Protein AF-A0A9D9Y1D3-F1 (afdb_monomer_lite)

Structure (mmCIF, N/CA/C/O backbone):
data_AF-A0A9D9Y1D3-F1
#
_entry.id   AF-A0A9D9Y1D3-F1
#
loop_
_atom_site.group_PDB
_atom_site.id
_atom_site.type_symbol
_atom_site.label_atom_id
_atom_site.label_alt_id
_atom_site.label_comp_id
_atom_site.label_asym_id
_atom_site.label_entity_id
_atom_site.label_seq_id
_atom_site.pdbx_PDB_ins_code
_atom_site.Cartn_x
_atom_site.Cartn_y
_atom_site.Cartn_z
_atom_site.occupancy
_atom_site.B_iso_or_equiv
_atom_site.auth_seq_id
_atom_site.auth_comp_id
_atom_site.auth_asym_id
_atom_site.auth_atom_id
_atom_site.pdbx_PDB_model_num
ATOM 1 N N . TYR A 1 1 ? -21.095 15.206 12.693 1.00 58.22 1 TYR A N 1
ATOM 2 C CA . TYR A 1 1 ? -21.160 14.173 11.638 1.00 58.22 1 TYR A CA 1
ATOM 3 C C . TYR A 1 1 ? -20.473 14.603 10.342 1.00 58.22 1 TYR A C 1
ATOM 5 O O . TYR A 1 1 ? -19.582 13.884 9.922 1.00 58.22 1 TYR A O 1
ATOM 13 N N . HIS A 1 2 ? -20.765 15.775 9.758 1.00 66.88 2 HIS A N 1
ATOM 14 C CA . HIS A 1 2 ? -20.118 16.252 8.512 1.00 66.88 2 HIS A CA 1
ATOM 15 C C . HIS A 1 2 ? -18.581 16.269 8.530 1.00 66.88 2 HIS A C 1
ATOM 17 O O . HIS A 1 2 ? -17.956 15.857 7.561 1.00 66.88 2 HIS A O 1
ATOM 23 N N . MET A 1 3 ? -17.971 16.663 9.651 1.00 76.38 3 MET A N 1
ATOM 24 C CA . MET A 1 3 ? -16.511 16.671 9.789 1.00 76.38 3 MET A CA 1
ATOM 25 C C . MET A 1 3 ? -15.890 15.271 9.673 1.00 76.38 3 MET A C 1
ATOM 27 O O . MET A 1 3 ? -14.832 15.130 9.077 1.00 76.38 3 MET A O 1
ATOM 31 N N . PHE A 1 4 ? -16.560 14.227 10.173 1.00 75.19 4 PHE A N 1
ATOM 32 C CA . PHE A 1 4 ? -16.062 12.853 10.050 1.00 75.19 4 PHE A CA 1
ATOM 33 C C . PHE A 1 4 ? -16.116 12.365 8.602 1.00 75.19 4 PHE A C 1
ATOM 35 O O . PHE A 1 4 ? -15.142 11.798 8.128 1.00 75.19 4 PHE A O 1
ATOM 42 N N . TRP A 1 5 ? -17.202 12.658 7.881 1.00 75.19 5 TRP A N 1
ATOM 43 C CA . TRP A 1 5 ? -17.324 12.321 6.460 1.00 75.19 5 TRP A CA 1
ATOM 44 C C . TRP A 1 5 ? -16.268 13.022 5.603 1.00 75.19 5 TRP A C 1
ATOM 46 O O . TRP A 1 5 ? -15.647 12.383 4.759 1.00 75.19 5 TRP A O 1
ATOM 56 N N . LEU A 1 6 ? -16.020 14.310 5.858 1.00 76.88 6 LEU A N 1
ATOM 57 C CA . LEU A 1 6 ? -14.992 15.075 5.154 1.00 76.88 6 LEU A CA 1
ATOM 58 C C . LEU A 1 6 ? -13.585 14.527 5.419 1.00 76.88 6 LEU A C 1
ATOM 60 O O . LEU A 1 6 ? -12.782 14.447 4.491 1.00 76.88 6 LEU A O 1
ATOM 64 N N . ILE A 1 7 ? -13.299 14.130 6.664 1.00 77.38 7 ILE A N 1
ATOM 65 C CA . ILE A 1 7 ? -12.029 13.495 7.028 1.00 77.38 7 ILE A CA 1
ATOM 66 C C . ILE A 1 7 ? -11.897 12.155 6.304 1.00 77.38 7 ILE A C 1
ATOM 68 O O . ILE A 1 7 ? -10.898 11.945 5.631 1.00 77.38 7 ILE A O 1
ATOM 72 N N . SER A 1 8 ? -12.908 11.283 6.363 1.00 76.44 8 SER A N 1
ATOM 73 C CA . SER A 1 8 ? -12.876 9.981 5.686 1.00 76.44 8 SER A CA 1
ATOM 74 C C . SER A 1 8 ? -12.680 10.110 4.175 1.00 76.44 8 SER A C 1
ATOM 76 O O . SER A 1 8 ? -11.834 9.418 3.614 1.00 76.44 8 SER A O 1
ATOM 78 N N . PHE A 1 9 ? -13.412 11.019 3.525 1.00 78.81 9 PHE A N 1
ATOM 79 C CA . PHE A 1 9 ? -13.273 11.277 2.092 1.00 78.81 9 PHE A CA 1
ATOM 80 C C . PHE A 1 9 ? -11.874 11.800 1.742 1.00 78.81 9 PHE A C 1
ATOM 82 O O . PHE A 1 9 ? -11.200 11.239 0.881 1.00 78.81 9 PHE A O 1
ATOM 89 N N . SER A 1 10 ? -11.406 12.830 2.456 1.00 79.00 10 SER A N 1
ATOM 90 C CA . SER A 1 10 ? -10.074 13.409 2.237 1.00 79.00 10 SER A CA 1
ATOM 91 C C . SER A 1 10 ? -8.961 12.387 2.478 1.00 79.00 10 SER A C 1
ATOM 93 O O . SER A 1 10 ? -7.989 12.351 1.732 1.00 79.00 10 SER A O 1
ATOM 95 N N . SER A 1 11 ? -9.101 11.526 3.490 1.00 76.19 11 SER A N 1
ATOM 96 C CA . SER A 1 11 ? -8.146 10.451 3.761 1.00 76.19 11 SER A CA 1
ATOM 97 C C . SER A 1 11 ? -8.119 9.408 2.645 1.00 76.19 11 SER A C 1
ATOM 99 O O . SER A 1 11 ? -7.032 9.022 2.234 1.00 76.19 11 SER A O 1
ATOM 101 N N . GLY A 1 12 ? -9.276 8.988 2.122 1.00 78.19 12 GLY A N 1
ATOM 102 C CA . GLY A 1 12 ? -9.335 8.069 0.980 1.00 78.19 12 GLY A CA 1
ATOM 103 C C . GLY A 1 12 ? -8.664 8.648 -0.266 1.00 78.19 12 GLY A C 1
ATOM 104 O O . GLY A 1 12 ? -7.854 7.980 -0.899 1.00 78.19 12 GLY A O 1
ATOM 105 N N . TYR A 1 13 ? -8.920 9.925 -0.560 1.00 79.50 13 TYR A N 1
ATOM 106 C CA . TYR A 1 13 ? -8.259 10.634 -1.656 1.00 79.50 13 TYR A CA 1
ATOM 107 C C . TYR A 1 13 ? -6.732 10.682 -1.490 1.00 79.50 13 TYR A C 1
ATOM 109 O O . TYR A 1 13 ? -5.996 10.364 -2.420 1.00 79.50 13 TYR A O 1
ATOM 117 N N . LEU A 1 14 ? -6.239 11.034 -0.298 1.00 79.25 14 LEU A N 1
ATOM 118 C CA . LEU A 1 14 ? -4.799 11.080 -0.028 1.00 79.25 14 LEU A CA 1
ATOM 119 C C . LEU A 1 14 ? -4.136 9.701 -0.138 1.00 79.25 14 LEU A C 1
ATOM 121 O O . LEU A 1 14 ? -3.012 9.618 -0.623 1.00 79.25 14 LEU A O 1
ATOM 125 N N . LEU A 1 15 ? -4.815 8.633 0.292 1.00 77.81 15 LEU A N 1
ATOM 126 C CA . LEU A 1 15 ? -4.311 7.264 0.155 1.00 77.81 15 LEU A CA 1
ATOM 127 C C . LEU A 1 15 ? -4.160 6.861 -1.313 1.00 77.81 15 LEU A C 1
ATOM 129 O O . LEU A 1 15 ? -3.100 6.367 -1.682 1.00 77.81 15 LEU A O 1
ATOM 133 N N . HIS A 1 16 ? -5.155 7.160 -2.151 1.00 80.56 16 HIS A N 1
ATOM 134 C CA . HIS A 1 16 ? -5.044 6.938 -3.595 1.00 80.56 16 HIS A CA 1
ATOM 135 C C . HIS A 1 16 ? -3.846 7.678 -4.197 1.00 80.56 16 HIS A C 1
ATOM 137 O O . HIS A 1 16 ? -3.053 7.080 -4.914 1.00 80.56 16 HIS A O 1
ATOM 143 N N . LEU A 1 17 ? -3.637 8.949 -3.835 1.00 82.44 17 LEU A N 1
ATOM 144 C CA . LEU A 1 17 ? -2.464 9.690 -4.306 1.00 82.44 17 LEU A CA 1
ATOM 145 C C . LEU A 1 17 ? -1.143 9.038 -3.871 1.00 82.44 17 LEU A C 1
ATOM 147 O O . LEU A 1 17 ? -0.192 9.014 -4.647 1.00 82.44 17 LEU A O 1
ATOM 151 N N . VAL A 1 18 ? -1.057 8.520 -2.642 1.00 79.06 18 VAL A N 1
ATOM 152 C CA . VAL A 1 18 ? 0.151 7.835 -2.145 1.00 79.06 18 VAL A CA 1
ATOM 153 C C . VAL A 1 18 ? 0.462 6.574 -2.955 1.00 79.06 18 VAL A C 1
ATOM 155 O O . VAL A 1 18 ? 1.637 6.259 -3.134 1.00 79.06 18 VAL A O 1
ATOM 158 N N . GLU A 1 19 ? -0.558 5.878 -3.455 1.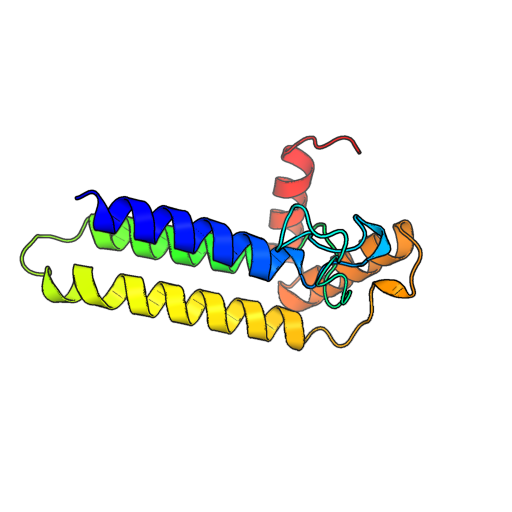00 79.56 19 GLU A N 1
ATOM 159 C CA . GLU A 1 19 ? -0.403 4.691 -4.303 1.00 79.56 19 GLU A CA 1
ATOM 160 C C . GLU A 1 19 ? -0.091 5.048 -5.762 1.00 79.56 19 GLU A C 1
ATOM 162 O O . GLU A 1 19 ? 0.758 4.404 -6.377 1.00 79.56 19 GLU A O 1
ATOM 167 N N . ASP A 1 20 ? -0.700 6.107 -6.295 1.00 83.62 20 ASP A N 1
ATOM 168 C CA . ASP A 1 20 ? -0.565 6.498 -7.701 1.00 83.62 20 ASP A CA 1
ATOM 169 C C . ASP A 1 20 ? 0.746 7.248 -7.993 1.00 83.62 20 ASP A C 1
ATOM 171 O O . ASP A 1 20 ? 1.371 7.031 -9.034 1.00 83.62 20 ASP A O 1
ATOM 175 N N . LEU A 1 21 ? 1.213 8.115 -7.085 1.00 87.62 21 LEU A N 1
ATOM 176 C CA . LEU A 1 21 ? 2.452 8.889 -7.261 1.00 87.62 21 LEU A CA 1
ATOM 177 C C . LEU A 1 21 ? 3.702 8.031 -7.581 1.00 87.62 21 LEU A C 1
ATOM 179 O O . LEU A 1 21 ? 4.448 8.442 -8.475 1.00 87.62 21 LEU A O 1
ATOM 183 N N . PRO A 1 22 ? 3.951 6.881 -6.914 1.00 88.94 22 PRO A N 1
ATOM 184 C CA . PRO A 1 22 ? 5.111 6.023 -7.173 1.00 88.94 22 PRO A CA 1
ATOM 185 C C . PRO A 1 22 ? 4.998 5.110 -8.400 1.00 88.94 22 PRO A C 1
ATOM 187 O O . PRO A 1 22 ? 5.940 4.381 -8.709 1.00 88.94 22 PRO A O 1
ATOM 190 N N . THR A 1 23 ? 3.872 5.119 -9.114 1.00 89.38 23 THR A N 1
ATOM 191 C CA . THR A 1 23 ? 3.740 4.364 -10.370 1.00 89.38 23 THR A CA 1
ATOM 192 C C . THR A 1 23 ? 4.567 5.008 -11.493 1.00 89.38 23 THR A C 1
ATOM 194 O O . THR A 1 23 ? 4.993 6.158 -11.359 1.00 89.38 23 THR A O 1
ATOM 197 N N . PRO A 1 24 ? 4.862 4.312 -12.607 1.00 86.75 24 PRO A N 1
ATOM 198 C CA . PRO A 1 24 ? 5.730 4.862 -13.643 1.00 86.75 24 PRO A CA 1
ATOM 199 C C . PRO A 1 24 ? 5.034 5.963 -14.437 1.00 86.75 24 PRO A C 1
ATOM 201 O O . PRO A 1 24 ? 3.855 5.868 -14.779 1.00 86.75 24 PRO A O 1
ATOM 204 N N . SER A 1 25 ? 5.806 6.971 -14.834 1.00 82.38 25 SER A N 1
ATOM 205 C CA . SER A 1 25 ? 5.331 8.073 -15.677 1.00 82.38 25 SER A CA 1
ATOM 206 C C . SER A 1 25 ? 4.742 7.597 -17.010 1.00 82.38 25 SER A C 1
ATOM 208 O O . SER A 1 25 ? 3.806 8.203 -17.513 1.00 82.38 25 SER A O 1
ATOM 210 N N . GLY A 1 26 ? 5.217 6.480 -17.567 1.00 73.44 26 GLY A N 1
ATOM 211 C CA . GLY A 1 26 ? 4.694 5.929 -18.820 1.00 73.44 26 GLY A CA 1
ATOM 212 C C . GLY A 1 26 ? 3.234 5.456 -18.767 1.00 73.44 26 GLY A C 1
ATOM 213 O O . GLY A 1 26 ? 2.635 5.297 -19.825 1.00 73.44 26 GLY A O 1
ATOM 214 N N . SER A 1 27 ? 2.656 5.241 -17.578 1.00 66.81 27 SER A N 1
ATOM 215 C CA . SER A 1 27 ? 1.265 4.782 -17.438 1.00 66.81 27 SER A CA 1
ATOM 216 C C . SER A 1 27 ? 0.236 5.919 -17.563 1.00 66.81 27 SER A C 1
ATOM 218 O O . SER A 1 27 ? -0.859 5.691 -18.067 1.00 66.81 27 SER A O 1
ATOM 220 N N . TRP A 1 28 ? 0.575 7.145 -17.140 1.00 71.44 28 TRP A N 1
ATOM 221 C CA . TRP A 1 28 ? -0.346 8.307 -17.162 1.00 71.44 28 TRP A CA 1
ATOM 222 C C . TRP A 1 28 ? 0.327 9.692 -17.042 1.00 71.44 28 TRP A C 1
ATOM 224 O O . TRP A 1 28 ? -0.349 10.712 -16.960 1.00 71.44 28 TRP A O 1
ATOM 234 N N . GLY A 1 29 ? 1.660 9.769 -17.044 1.00 72.81 29 GLY A N 1
ATOM 235 C CA . GLY A 1 29 ? 2.432 11.018 -16.938 1.00 72.81 29 GLY A CA 1
ATOM 236 C C . GLY A 1 29 ? 2.557 11.582 -15.517 1.00 72.81 29 GLY A C 1
ATOM 237 O O . GLY A 1 29 ? 3.098 12.671 -15.340 1.00 72.81 29 GLY A O 1
ATOM 238 N N . GLY A 1 30 ? 2.070 10.847 -14.513 1.00 82.38 30 GLY A N 1
ATOM 239 C CA . GLY A 1 30 ? 1.870 11.315 -13.139 1.00 82.38 30 GLY A CA 1
ATOM 240 C C . GLY A 1 30 ? 0.418 11.743 -12.899 1.00 82.38 30 GLY A C 1
ATOM 241 O O . GLY A 1 30 ? -0.476 11.387 -13.660 1.00 82.38 30 GLY A O 1
ATOM 242 N N . ILE A 1 31 ? 0.179 12.531 -11.854 1.00 83.00 31 ILE A N 1
ATOM 243 C CA . ILE A 1 31 ? -1.147 13.017 -11.453 1.00 83.00 31 ILE A CA 1
ATOM 244 C C . ILE A 1 31 ? -1.186 14.538 -11.579 1.00 83.00 31 ILE A C 1
ATOM 246 O O . ILE A 1 31 ? -0.307 15.237 -11.063 1.00 83.00 31 ILE A O 1
ATOM 250 N N . ASN A 1 32 ? -2.230 15.075 -12.213 1.00 85.44 32 ASN A N 1
ATOM 251 C CA . ASN A 1 32 ? -2.491 16.512 -12.202 1.00 85.44 32 ASN A CA 1
ATOM 252 C C . ASN A 1 32 ? -3.152 16.930 -10.879 1.00 85.44 32 ASN A C 1
ATOM 254 O O . ASN A 1 32 ? -4.368 17.091 -10.786 1.00 85.44 32 ASN A O 1
ATOM 258 N N . LEU A 1 33 ? -2.327 17.087 -9.845 1.00 83.94 33 LEU A N 1
ATOM 259 C CA . LEU A 1 33 ? -2.790 17.376 -8.489 1.00 83.94 33 LEU A CA 1
ATOM 260 C C . LEU A 1 33 ? -3.445 18.763 -8.346 1.00 83.94 33 LEU A C 1
ATOM 262 O O . LEU A 1 33 ? -4.270 18.962 -7.458 1.00 83.94 33 LEU A O 1
ATOM 266 N N . PHE A 1 34 ? -3.084 19.721 -9.206 1.00 87.06 34 PHE A N 1
ATOM 267 C CA . PHE A 1 34 ? -3.493 21.126 -9.093 1.00 87.06 34 PHE A CA 1
ATOM 268 C C . PHE A 1 34 ? -4.229 21.619 -10.341 1.00 87.06 34 PHE A C 1
ATOM 270 O O . PHE A 1 34 ? -3.927 22.696 -10.858 1.00 87.06 34 PHE A O 1
ATOM 277 N N . TRP A 1 35 ? -5.197 20.847 -10.840 1.00 78.31 35 TRP A N 1
ATOM 278 C CA . TRP A 1 35 ? -6.048 21.291 -11.945 1.00 78.31 35 TRP A CA 1
ATOM 279 C C . TRP A 1 35 ? -6.655 22.686 -11.650 1.00 78.31 35 TRP A C 1
ATOM 281 O O . TRP A 1 35 ? -7.127 22.914 -10.533 1.00 78.31 35 TRP A O 1
ATOM 291 N N . PRO A 1 36 ? -6.650 23.636 -12.610 1.00 87.88 36 PRO A N 1
ATOM 292 C CA . PRO A 1 36 ? -6.361 23.468 -14.038 1.00 87.88 36 PRO A CA 1
ATOM 293 C C . PRO A 1 36 ? -4.895 23.682 -14.450 1.00 87.88 36 PRO A C 1
ATOM 295 O O . PRO A 1 36 ? -4.621 23.806 -15.643 1.00 87.88 36 PRO A O 1
ATOM 298 N N . LEU A 1 37 ? -3.938 23.738 -13.517 1.00 89.62 37 LEU A N 1
ATOM 299 C CA . LEU A 1 37 ? -2.522 23.797 -13.891 1.00 89.62 37 LEU A CA 1
ATOM 300 C C . LEU A 1 37 ? -2.151 22.567 -14.731 1.00 89.62 37 LEU A C 1
ATOM 302 O O . LEU A 1 37 ? -2.688 21.480 -14.550 1.00 89.62 37 LEU A O 1
ATOM 306 N N . THR A 1 38 ? -1.221 22.727 -15.668 1.00 87.50 38 THR A N 1
ATOM 307 C CA . THR A 1 38 ? -0.810 21.656 -16.595 1.00 87.50 38 THR A CA 1
ATOM 308 C C . THR A 1 38 ? 0.322 20.787 -16.048 1.00 87.50 38 THR A C 1
ATOM 310 O O . THR A 1 38 ? 0.840 19.923 -16.753 1.00 87.50 38 THR A O 1
ATOM 313 N N . LYS A 1 39 ? 0.738 21.018 -14.799 1.00 87.94 39 LYS A N 1
ATOM 314 C CA . LYS A 1 39 ? 1.876 20.335 -14.189 1.00 87.94 39 LYS A CA 1
ATOM 315 C C . LYS A 1 39 ? 1.436 19.034 -13.520 1.00 87.94 39 LYS A C 1
ATOM 317 O O . LYS A 1 39 ? 0.617 19.049 -12.606 1.00 87.94 39 LYS A O 1
ATOM 322 N N . TYR A 1 40 ? 2.052 17.936 -13.942 1.00 87.69 40 TYR A N 1
ATOM 323 C CA . TYR A 1 40 ? 1.869 16.613 -13.357 1.00 87.69 40 TYR A CA 1
ATOM 324 C C . TYR A 1 40 ? 2.933 16.345 -12.287 1.00 87.69 40 TYR A C 1
ATOM 326 O O . TYR A 1 40 ? 4.059 16.846 -12.366 1.00 87.69 40 TYR A O 1
ATOM 334 N N . TYR A 1 41 ? 2.554 15.580 -11.267 1.00 88.50 41 TYR A N 1
ATOM 335 C CA . TYR A 1 41 ? 3.393 15.203 -10.131 1.00 88.50 41 TYR A CA 1
ATOM 336 C C . TYR A 1 41 ? 3.396 13.681 -9.962 1.00 88.50 41 TYR A C 1
ATOM 338 O O . TYR A 1 41 ? 2.398 13.028 -10.250 1.00 88.50 41 TYR A O 1
ATOM 346 N N . GLY A 1 42 ? 4.497 13.115 -9.466 1.00 87.94 42 GLY A N 1
ATOM 347 C CA . GLY A 1 42 ? 4.670 11.661 -9.360 1.00 87.94 42 GLY A CA 1
ATOM 348 C C . GLY A 1 42 ? 5.266 11.065 -10.631 1.00 87.94 42 GLY A C 1
ATOM 349 O O . GLY A 1 42 ? 6.075 11.717 -11.290 1.00 87.94 42 GLY A O 1
ATOM 350 N N . GLY A 1 43 ? 4.896 9.826 -10.957 1.00 86.50 43 GLY A N 1
ATOM 351 C CA . GLY A 1 43 ? 5.521 9.096 -12.060 1.00 86.50 43 GLY A CA 1
ATOM 352 C C . GLY A 1 43 ? 6.906 8.549 -11.694 1.00 86.50 43 GLY A C 1
ATOM 353 O O . GLY A 1 43 ? 7.718 8.291 -12.584 1.00 86.50 43 GLY A O 1
ATOM 354 N N . THR A 1 44 ? 7.217 8.439 -10.399 1.00 88.12 44 THR A N 1
ATOM 355 C CA . THR A 1 44 ? 8.573 8.155 -9.908 1.00 88.12 44 THR A CA 1
ATOM 356 C C . THR A 1 44 ? 9.009 6.710 -10.145 1.00 88.12 44 THR A C 1
ATOM 358 O O . THR A 1 44 ? 10.208 6.449 -10.167 1.00 88.12 44 THR A O 1
ATOM 361 N N . GLY A 1 45 ? 8.069 5.809 -10.449 1.00 88.31 45 GLY A N 1
ATOM 362 C CA . GLY A 1 45 ? 8.359 4.473 -10.965 1.00 88.31 45 GLY A CA 1
ATOM 363 C C . GLY A 1 45 ? 8.953 3.498 -9.954 1.00 88.31 45 GLY A C 1
ATOM 364 O O . GLY A 1 45 ? 9.555 2.519 -10.373 1.00 88.31 45 GLY A O 1
ATOM 365 N N . GLU A 1 46 ? 8.801 3.707 -8.647 1.00 90.44 46 GLU A N 1
ATOM 366 C CA . GLU A 1 46 ? 9.262 2.742 -7.637 1.00 90.44 46 GLU A CA 1
ATOM 367 C C . GLU A 1 46 ? 8.388 1.481 -7.577 1.00 90.44 46 GLU A C 1
ATOM 369 O O . GLU A 1 46 ? 8.832 0.421 -7.124 1.00 90.44 46 GLU A O 1
ATOM 374 N N . ILE A 1 47 ? 7.135 1.569 -8.029 1.00 89.69 47 ILE A N 1
ATOM 375 C CA . ILE A 1 47 ? 6.231 0.421 -8.125 1.00 89.69 47 ILE A CA 1
ATOM 376 C C . ILE A 1 47 ? 5.630 0.305 -9.515 1.00 89.69 47 ILE A C 1
ATOM 378 O O . ILE A 1 47 ? 5.492 1.289 -10.239 1.00 89.69 47 ILE A O 1
ATOM 382 N N . TRP A 1 48 ? 5.231 -0.911 -9.881 1.00 89.00 48 TRP A N 1
ATOM 383 C CA . TRP A 1 48 ? 4.384 -1.102 -11.047 1.00 89.00 48 TRP A CA 1
ATOM 384 C C . TRP A 1 48 ? 2.958 -0.669 -10.714 1.00 89.00 48 TRP A C 1
ATOM 386 O O . TRP A 1 48 ? 2.514 -0.849 -9.586 1.00 89.00 48 TRP A O 1
ATOM 396 N N . TRP A 1 49 ? 2.224 -0.115 -11.678 1.00 80.00 49 TRP A N 1
ATOM 397 C CA . TRP A 1 49 ? 0.823 0.280 -11.468 1.00 80.00 49 TRP A CA 1
ATOM 398 C C . TRP A 1 49 ? -0.115 -0.917 -11.207 1.00 80.00 49 TRP A C 1
ATOM 400 O O . TRP A 1 49 ? -1.221 -0.745 -10.709 1.00 80.00 49 TRP A O 1
ATOM 410 N N . TRP A 1 50 ? 0.344 -2.136 -11.514 1.00 77.12 50 TRP A N 1
ATOM 411 C CA . TRP A 1 50 ? -0.429 -3.370 -11.471 1.00 77.12 50 TRP A CA 1
ATOM 412 C C . TRP A 1 50 ? 0.239 -4.394 -10.540 1.00 77.12 50 TRP A C 1
ATOM 414 O O . TRP A 1 50 ? 1.468 -4.440 -10.423 1.00 77.12 50 TRP A O 1
ATOM 424 N N . ASN A 1 51 ? -0.566 -5.248 -9.902 1.00 83.50 51 ASN A N 1
ATOM 425 C CA . ASN A 1 51 ? -0.123 -6.371 -9.062 1.00 83.50 51 ASN A CA 1
ATOM 426 C C . ASN A 1 51 ? 0.692 -6.026 -7.805 1.00 83.50 51 ASN A C 1
ATOM 428 O O . ASN A 1 51 ? 1.557 -6.793 -7.399 1.00 83.50 51 ASN A O 1
ATOM 432 N N . ASN A 1 52 ? 0.397 -4.924 -7.115 1.00 90.38 52 ASN A N 1
ATOM 433 C CA . ASN A 1 52 ? 0.990 -4.631 -5.800 1.00 90.38 52 ASN A CA 1
ATOM 434 C C . ASN A 1 52 ? 0.318 -5.430 -4.668 1.00 90.38 52 ASN A C 1
ATOM 436 O O . ASN A 1 52 ? -0.316 -4.860 -3.779 1.00 90.38 52 ASN A O 1
ATOM 440 N N . TYR A 1 53 ? 0.402 -6.759 -4.732 1.00 93.44 53 TYR A N 1
ATOM 441 C CA . TYR A 1 53 ? -0.353 -7.666 -3.865 1.00 93.44 53 TYR A CA 1
ATOM 442 C C . TYR A 1 53 ? -0.044 -7.487 -2.372 1.00 93.44 53 TYR A C 1
ATOM 444 O O . TYR A 1 53 ? -0.951 -7.538 -1.549 1.00 93.44 53 TYR A O 1
ATOM 452 N N . ASP A 1 54 ? 1.211 -7.253 -2.008 1.00 93.56 54 ASP A N 1
ATOM 453 C CA . ASP A 1 54 ? 1.639 -6.912 -0.647 1.00 93.56 54 ASP A CA 1
ATOM 454 C C . ASP A 1 54 ? 0.973 -5.639 -0.099 1.00 93.56 54 ASP A C 1
ATOM 456 O O . ASP A 1 54 ? 0.437 -5.661 1.009 1.00 93.56 54 ASP A O 1
ATOM 460 N N . ILE A 1 55 ? 0.956 -4.552 -0.876 1.00 91.62 55 ILE A N 1
ATOM 461 C CA . ILE A 1 55 ? 0.316 -3.284 -0.489 1.00 91.62 55 ILE A CA 1
ATOM 462 C C . ILE A 1 55 ? -1.194 -3.495 -0.357 1.00 91.62 55 ILE A C 1
ATOM 464 O O . ILE A 1 55 ? -1.784 -3.130 0.660 1.00 91.62 55 ILE A O 1
ATOM 468 N N . PHE A 1 56 ? -1.805 -4.179 -1.327 1.00 90.88 56 PHE A N 1
ATOM 469 C CA . PHE A 1 56 ? -3.218 -4.546 -1.271 1.00 90.88 56 PHE A CA 1
ATOM 470 C C . PHE A 1 56 ? -3.553 -5.338 0.001 1.00 90.88 56 PHE A C 1
ATOM 472 O O . PHE A 1 56 ? -4.516 -5.021 0.697 1.00 90.88 56 PHE A O 1
ATOM 479 N N . LEU A 1 57 ? -2.743 -6.339 0.353 1.00 93.81 57 LEU A N 1
ATOM 480 C CA . LEU A 1 57 ? -2.944 -7.134 1.562 1.00 93.81 57 LEU A CA 1
ATOM 481 C C . LEU A 1 57 ? -2.808 -6.295 2.838 1.00 93.81 57 LEU A C 1
ATOM 483 O O . LEU A 1 57 ? -3.598 -6.487 3.762 1.00 93.81 57 LEU A O 1
ATOM 487 N N . ILE A 1 58 ? -1.868 -5.344 2.893 1.00 92.75 58 ILE A N 1
ATOM 488 C CA . ILE A 1 58 ? -1.763 -4.392 4.011 1.00 92.75 58 ILE A CA 1
ATOM 489 C C . ILE A 1 58 ? -3.069 -3.602 4.151 1.00 92.75 58 ILE A C 1
ATOM 491 O O . ILE A 1 58 ? -3.624 -3.538 5.251 1.00 92.75 58 ILE A O 1
ATOM 495 N N . VAL A 1 59 ? -3.596 -3.055 3.052 1.00 89.44 59 VAL A N 1
ATOM 496 C CA . VAL A 1 59 ? -4.862 -2.303 3.047 1.00 89.44 59 VAL A CA 1
ATOM 497 C C . VAL A 1 59 ? -6.031 -3.184 3.497 1.00 89.44 59 VAL A C 1
ATOM 499 O O . VAL A 1 59 ? -6.800 -2.784 4.374 1.00 89.44 59 VAL A O 1
ATOM 502 N N . VAL A 1 60 ? -6.142 -4.410 2.976 1.00 90.62 60 VAL A N 1
ATOM 503 C CA . VAL A 1 60 ? -7.185 -5.368 3.379 1.00 90.62 60 VAL A CA 1
ATOM 504 C C . VAL A 1 60 ? -7.104 -5.676 4.873 1.00 90.62 60 VAL A C 1
ATOM 506 O O . VAL A 1 60 ? -8.125 -5.642 5.557 1.00 90.62 60 VAL A O 1
ATOM 509 N N . ILE A 1 61 ? -5.909 -5.924 5.412 1.00 93.81 61 ILE A N 1
ATOM 510 C CA . ILE A 1 61 ? -5.716 -6.208 6.840 1.00 93.81 61 ILE A CA 1
ATOM 511 C C . ILE A 1 61 ? -6.104 -4.998 7.697 1.00 93.81 61 ILE A C 1
ATOM 513 O O . ILE A 1 61 ? -6.816 -5.162 8.687 1.00 93.81 61 ILE A O 1
ATOM 517 N N . VAL A 1 62 ? -5.699 -3.783 7.313 1.00 91.25 62 VAL A N 1
ATOM 518 C CA . VAL A 1 62 ? -6.097 -2.538 7.996 1.00 91.25 62 VAL A CA 1
ATOM 519 C C . VAL A 1 62 ? -7.620 -2.402 8.031 1.00 91.25 62 VAL A C 1
ATOM 521 O O . VAL A 1 62 ? -8.193 -2.126 9.088 1.00 91.25 62 VAL A O 1
ATOM 524 N N . CYS A 1 63 ? -8.287 -2.645 6.902 1.00 88.19 63 CYS A N 1
ATOM 525 C CA . CYS A 1 63 ? -9.744 -2.620 6.802 1.00 88.19 63 CYS A CA 1
ATOM 526 C C . CYS A 1 63 ? -10.403 -3.683 7.689 1.00 88.19 63 CYS A C 1
ATOM 528 O O . CYS A 1 63 ? -11.328 -3.360 8.434 1.00 88.19 63 CYS A O 1
ATOM 530 N N . LEU A 1 64 ? -9.912 -4.925 7.664 1.00 92.25 64 LEU A N 1
ATOM 531 C CA . LEU A 1 64 ? -10.443 -6.022 8.477 1.00 92.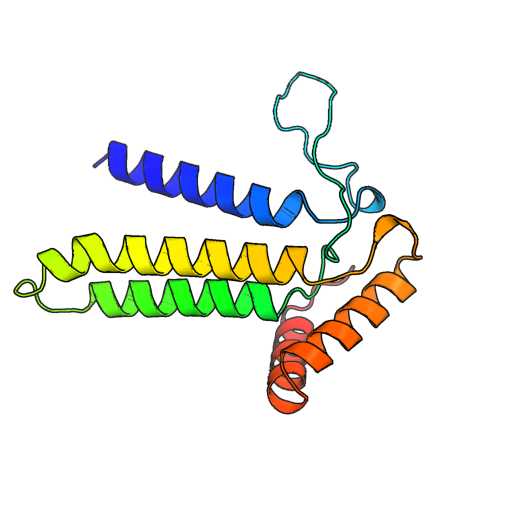25 64 LEU A CA 1
ATOM 532 C C . LEU A 1 64 ? -10.280 -5.755 9.974 1.00 92.25 64 LEU A C 1
ATOM 534 O O . LEU A 1 64 ? -11.237 -5.924 10.728 1.00 92.25 64 LEU A O 1
ATOM 538 N N . ILE A 1 65 ? -9.106 -5.289 10.412 1.00 92.38 65 ILE A N 1
ATOM 539 C CA . ILE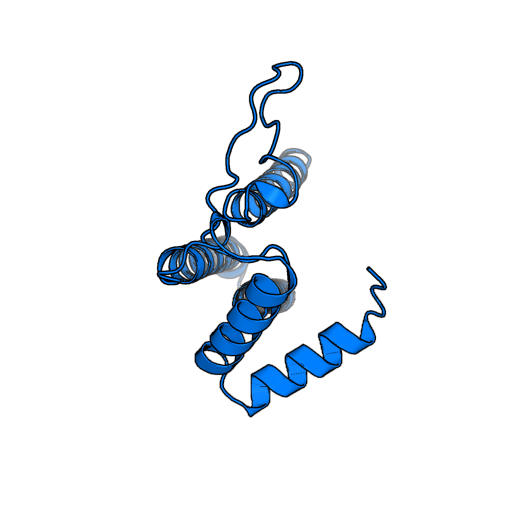 A 1 65 ? -8.873 -4.921 11.813 1.00 92.38 65 ILE A CA 1
ATOM 540 C C . ILE A 1 65 ? -9.857 -3.824 12.223 1.00 92.38 65 ILE A C 1
ATOM 542 O O . ILE A 1 65 ? -10.540 -3.963 13.236 1.00 92.38 65 ILE A O 1
ATOM 546 N N . ASN A 1 66 ? -9.994 -2.765 11.423 1.00 89.56 66 ASN A N 1
ATOM 547 C CA . ASN A 1 66 ? -10.920 -1.676 11.726 1.00 89.56 66 ASN A CA 1
ATOM 548 C C . ASN A 1 66 ? -12.383 -2.138 11.769 1.00 89.56 66 ASN A C 1
ATOM 550 O O . ASN A 1 66 ? -13.111 -1.743 12.681 1.00 89.56 66 ASN A O 1
ATOM 554 N N . ALA A 1 67 ? -12.800 -3.021 10.859 1.00 88.00 67 ALA A N 1
ATOM 555 C CA . ALA A 1 67 ? -14.136 -3.610 10.871 1.00 88.00 67 ALA A CA 1
ATOM 556 C C . ALA A 1 67 ? -14.384 -4.430 12.149 1.00 88.00 67 ALA A C 1
ATOM 558 O O . ALA A 1 67 ? -15.417 -4.267 12.796 1.00 88.00 67 ALA A O 1
ATOM 559 N N . VAL A 1 68 ? -13.416 -5.249 12.575 1.00 91.06 68 VAL A N 1
ATOM 560 C CA . VAL A 1 68 ? -13.506 -6.018 13.829 1.00 91.06 68 VAL A CA 1
ATOM 561 C C . VAL A 1 68 ? -13.577 -5.094 15.049 1.00 91.06 68 VAL A C 1
ATOM 563 O O . VAL A 1 68 ? -14.366 -5.341 15.962 1.00 91.06 68 VAL A O 1
ATOM 566 N N . LEU A 1 69 ? -12.822 -3.990 15.070 1.00 89.31 69 LEU A N 1
ATOM 567 C CA . LEU A 1 69 ? -12.859 -3.022 16.173 1.00 89.31 69 LEU A CA 1
ATOM 568 C C . LEU A 1 69 ? -14.230 -2.357 16.343 1.00 89.31 69 LEU A C 1
ATOM 570 O O . LEU A 1 69 ? -14.620 -2.041 17.472 1.00 89.31 69 LEU A O 1
ATOM 574 N N . MET A 1 70 ? -14.985 -2.179 15.254 1.00 87.31 70 MET A N 1
ATOM 575 C CA . MET A 1 70 ? -16.350 -1.648 15.319 1.00 87.31 70 MET A CA 1
ATOM 576 C C . MET A 1 70 ? -17.308 -2.587 16.062 1.00 87.31 70 MET A C 1
ATOM 578 O O . MET A 1 70 ? -18.234 -2.103 16.715 1.00 87.31 70 MET A O 1
ATOM 582 N N . LEU A 1 71 ? -17.058 -3.900 16.021 1.00 91.19 71 LEU A N 1
ATOM 583 C CA . LEU A 1 71 ? -17.889 -4.921 16.670 1.00 91.19 71 LEU A CA 1
ATOM 584 C C . LEU A 1 71 ? -17.673 -5.014 18.189 1.00 91.19 71 LEU A C 1
ATOM 586 O O . LEU A 1 71 ? -18.447 -5.679 18.877 1.00 91.19 71 LEU A O 1
ATOM 590 N N . LEU A 1 72 ? -16.643 -4.360 18.741 1.00 91.75 72 LEU A N 1
ATOM 591 C CA . LEU A 1 72 ? -16.380 -4.406 20.180 1.00 91.75 72 LEU A CA 1
ATOM 592 C C . LEU A 1 72 ? -17.542 -3.791 20.992 1.00 91.75 72 LEU A C 1
ATOM 594 O O . LEU A 1 72 ? -18.220 -2.884 20.514 1.00 91.75 72 LEU A O 1
ATOM 598 N N . PRO A 1 73 ? -17.772 -4.198 22.251 1.00 93.56 73 PRO A N 1
ATOM 599 C CA . PRO A 1 73 ? -18.765 -3.551 23.113 1.00 93.56 73 PRO A CA 1
ATOM 600 C C . PRO A 1 73 ? -18.410 -2.096 23.474 1.00 93.56 73 PRO A C 1
ATOM 602 O O . PRO A 1 73 ? -17.246 -1.690 23.453 1.00 93.56 73 PRO A O 1
ATOM 605 N N . ASN A 1 74 ? -19.406 -1.295 23.868 1.00 92.00 74 ASN A N 1
ATOM 606 C CA . ASN A 1 74 ? -19.229 0.134 24.196 1.00 92.00 74 ASN A CA 1
ATOM 607 C C . ASN A 1 74 ? -18.327 0.399 25.414 1.00 92.00 74 ASN A C 1
ATOM 609 O O . ASN A 1 74 ? -17.768 1.486 25.545 1.00 92.00 74 ASN A O 1
ATOM 613 N N . GLN A 1 75 ? -18.099 -0.598 26.271 1.00 93.81 75 GLN A N 1
ATOM 614 C CA . GLN A 1 75 ? -17.122 -0.489 27.362 1.00 93.81 75 GLN A CA 1
ATOM 615 C C . GLN A 1 75 ? -15.685 -0.230 26.862 1.00 93.81 75 GLN A C 1
ATOM 617 O O . GLN A 1 75 ? -14.851 0.277 27.606 1.00 93.81 75 GLN A O 1
ATOM 622 N N . PHE A 1 76 ? -15.406 -0.488 25.577 1.00 93.00 76 PHE A N 1
ATOM 623 C CA . PHE A 1 76 ? -14.112 -0.248 24.936 1.00 93.00 76 PHE A CA 1
ATOM 624 C C . PHE A 1 76 ? -14.054 1.051 24.112 1.00 93.00 76 PHE A C 1
ATOM 626 O O . PHE A 1 76 ? -13.194 1.189 23.245 1.00 93.00 76 PHE A O 1
ATOM 633 N N . ASN A 1 77 ? -14.924 2.037 24.366 1.00 88.88 77 ASN A N 1
ATOM 634 C CA . ASN A 1 77 ? -14.997 3.274 23.568 1.00 88.88 77 ASN A CA 1
ATOM 635 C C . ASN A 1 77 ? -13.658 4.022 23.408 1.00 88.88 77 ASN A C 1
ATOM 637 O O . ASN A 1 77 ? -13.394 4.576 22.342 1.00 88.88 77 ASN A O 1
ATOM 641 N N . LYS A 1 78 ? -12.782 4.017 24.426 1.00 88.56 78 LYS A N 1
ATOM 642 C CA . LYS A 1 78 ? -11.434 4.607 24.304 1.00 88.56 78 LYS A CA 1
ATOM 643 C C . LYS A 1 78 ? -10.583 3.873 23.259 1.00 88.56 78 LYS A C 1
ATOM 645 O O . LYS A 1 78 ? -9.951 4.519 22.427 1.00 88.56 78 LYS A O 1
ATOM 650 N N . VAL A 1 79 ? -10.620 2.539 23.266 1.00 88.94 79 VAL A N 1
ATOM 651 C CA . VAL A 1 79 ? -9.903 1.682 22.305 1.00 88.94 79 VAL A CA 1
ATOM 652 C C . VAL A 1 79 ? -10.456 1.892 20.898 1.00 88.94 79 VAL A C 1
ATOM 654 O O . VAL A 1 79 ? -9.684 2.147 19.981 1.00 88.94 79 VAL A O 1
ATOM 657 N N . LYS A 1 80 ? -11.786 1.903 20.741 1.00 85.25 80 LYS A N 1
ATOM 658 C CA . LYS A 1 80 ? -12.462 2.160 19.456 1.00 85.25 80 LYS A CA 1
ATOM 659 C C . LYS A 1 80 ? -12.107 3.509 18.827 1.00 85.25 80 LYS A C 1
ATOM 661 O O . LYS A 1 80 ? -12.233 3.663 17.620 1.00 85.25 80 LYS A O 1
ATOM 666 N N . ARG A 1 81 ? -11.699 4.496 19.629 1.00 85.62 81 ARG A N 1
ATOM 667 C CA . ARG A 1 81 ? -11.323 5.826 19.134 1.00 85.62 81 ARG A CA 1
ATOM 668 C C . ARG A 1 81 ? -9.856 5.910 18.718 1.00 85.62 81 ARG A C 1
ATOM 670 O O . ARG A 1 81 ? -9.558 6.560 17.724 1.00 85.62 81 ARG A O 1
ATOM 677 N N . LEU A 1 82 ? -8.950 5.310 19.490 1.00 89.75 82 LEU A N 1
ATOM 678 C CA . LEU A 1 82 ? -7.506 5.449 19.273 1.00 89.75 82 LEU A CA 1
ATOM 679 C C . LEU A 1 82 ? -6.941 4.371 18.350 1.00 89.75 82 LEU A C 1
ATOM 681 O O . LEU A 1 82 ? -6.152 4.676 17.461 1.00 89.75 82 LEU A O 1
ATOM 685 N N . LEU A 1 83 ? -7.358 3.119 18.538 1.00 90.88 83 LEU A N 1
ATOM 686 C CA . LEU A 1 83 ? -6.745 1.986 17.856 1.00 90.88 83 LEU A CA 1
ATOM 687 C C . LEU A 1 83 ? -6.923 2.033 16.328 1.00 90.88 83 LEU A C 1
ATOM 689 O O . LEU A 1 83 ? -5.932 1.780 15.648 1.00 90.88 83 LEU A O 1
ATOM 693 N N . PRO A 1 84 ? -8.076 2.445 15.758 1.00 89.19 84 PRO A N 1
ATOM 694 C CA . PRO A 1 84 ? -8.194 2.581 14.306 1.00 89.19 84 PRO A CA 1
ATOM 695 C C . PRO A 1 84 ? -7.215 3.580 13.689 1.00 89.19 84 PRO A C 1
ATOM 697 O O . PRO A 1 84 ? -6.680 3.340 12.609 1.00 89.19 84 PRO A O 1
ATOM 700 N N . ILE A 1 85 ? -6.939 4.682 14.395 1.00 87.44 85 ILE A N 1
ATOM 701 C CA . ILE A 1 85 ? -5.968 5.692 13.957 1.00 87.44 85 ILE A CA 1
ATOM 702 C C . ILE A 1 85 ? -4.566 5.081 13.956 1.00 87.44 85 ILE A C 1
ATOM 704 O O . ILE A 1 85 ? -3.841 5.217 12.976 1.00 87.44 85 ILE A O 1
ATOM 708 N N . CYS A 1 86 ? -4.197 4.364 15.022 1.00 91.00 86 CYS A N 1
ATOM 709 C CA . CYS A 1 86 ? -2.909 3.678 15.096 1.00 91.00 86 CYS A CA 1
ATOM 710 C C . CYS A 1 86 ? -2.754 2.635 13.981 1.00 91.00 86 CYS A C 1
ATOM 712 O O . CYS A 1 86 ? -1.734 2.627 13.301 1.00 91.00 86 CYS A O 1
ATOM 714 N N . VAL A 1 87 ? -3.773 1.799 13.755 1.00 90.12 87 VAL A N 1
ATOM 715 C CA . VAL A 1 87 ? -3.769 0.770 12.703 1.00 90.12 87 VAL A CA 1
ATOM 716 C C . VAL A 1 87 ? -3.616 1.408 11.321 1.00 90.12 87 VAL A C 1
ATOM 718 O O . VAL A 1 87 ? -2.809 0.935 10.524 1.00 90.12 87 VAL A O 1
ATOM 721 N N . LEU A 1 88 ? -4.320 2.513 11.053 1.00 88.69 88 LEU A N 1
ATOM 722 C CA . LEU A 1 88 ? -4.196 3.255 9.799 1.00 88.69 88 LEU A CA 1
ATOM 723 C C . LEU A 1 88 ? -2.784 3.828 9.607 1.00 88.69 88 LEU A C 1
ATOM 725 O O . LEU A 1 88 ? -2.185 3.632 8.554 1.00 88.69 88 LEU A O 1
ATOM 729 N N . VAL A 1 89 ? -2.229 4.499 10.622 1.00 90.19 89 VAL A N 1
ATOM 730 C CA . VAL A 1 89 ? -0.872 5.073 10.559 1.00 90.19 89 VAL A CA 1
ATOM 731 C C . VAL A 1 89 ? 0.178 3.979 10.349 1.00 90.19 89 VAL A C 1
ATOM 733 O O . VAL A 1 89 ? 1.081 4.145 9.526 1.00 90.19 89 VAL A O 1
ATOM 736 N N . CYS A 1 90 ? 0.047 2.841 11.035 1.00 92.88 90 CYS A N 1
ATOM 737 C CA . CYS A 1 90 ? 0.912 1.683 10.822 1.00 92.88 90 CYS A CA 1
ATOM 738 C C . CYS A 1 90 ? 0.791 1.142 9.392 1.00 92.88 90 CYS A C 1
ATOM 740 O O . CYS A 1 90 ? 1.813 0.909 8.753 1.00 92.88 90 CYS A O 1
ATOM 742 N N . GLY A 1 91 ? -0.429 0.997 8.867 1.00 91.38 91 GLY A N 1
ATOM 743 C CA . GLY A 1 91 ? -0.674 0.545 7.495 1.00 91.38 91 GLY A CA 1
ATOM 744 C C . GLY A 1 91 ? -0.048 1.454 6.437 1.00 91.38 91 GLY A C 1
ATOM 745 O O . GLY A 1 91 ? 0.640 0.969 5.540 1.00 91.38 91 GLY A O 1
ATOM 746 N N . ILE A 1 92 ? -0.211 2.773 6.582 1.00 89.25 92 ILE A N 1
ATOM 747 C CA . ILE A 1 92 ? 0.417 3.769 5.700 1.00 89.25 92 ILE A CA 1
ATOM 748 C C . ILE A 1 92 ? 1.939 3.653 5.772 1.00 89.25 92 ILE A C 1
ATOM 750 O O . ILE A 1 92 ? 2.604 3.572 4.743 1.00 89.25 92 ILE A O 1
ATOM 754 N N . THR A 1 93 ? 2.494 3.603 6.984 1.00 91.44 93 THR A N 1
ATOM 755 C CA . THR A 1 93 ? 3.947 3.529 7.188 1.00 91.44 93 THR A CA 1
ATOM 756 C C . THR A 1 93 ? 4.533 2.268 6.556 1.00 91.44 93 THR A C 1
ATOM 758 O O . THR A 1 93 ? 5.537 2.347 5.853 1.00 91.44 93 THR A O 1
ATOM 761 N N . LEU A 1 94 ? 3.888 1.115 6.757 1.00 93.06 94 LEU A N 1
ATOM 762 C CA . LEU A 1 94 ? 4.303 -0.149 6.151 1.00 93.06 94 LEU A CA 1
ATOM 763 C C . LEU A 1 94 ? 4.205 -0.107 4.624 1.00 93.06 94 LEU A C 1
ATOM 765 O O . LEU A 1 94 ? 5.132 -0.555 3.957 1.00 93.06 94 LEU A O 1
ATOM 769 N N . SER A 1 95 ? 3.138 0.469 4.069 1.00 90.75 95 SER A N 1
ATOM 770 C CA . SER A 1 95 ? 2.962 0.585 2.615 1.00 90.75 95 SER A CA 1
ATOM 771 C C . SER A 1 95 ? 4.045 1.468 1.993 1.00 90.75 95 SER A C 1
ATOM 773 O O . SER A 1 95 ? 4.703 1.061 1.040 1.00 90.75 95 SER A O 1
ATOM 775 N N . VAL A 1 96 ? 4.318 2.636 2.585 1.00 90.19 96 VAL A N 1
ATOM 776 C CA . VAL A 1 96 ? 5.399 3.531 2.140 1.00 90.19 96 VAL A CA 1
ATOM 777 C C . VAL A 1 96 ? 6.762 2.849 2.258 1.00 90.19 96 VAL A C 1
ATOM 779 O O . VAL A 1 96 ? 7.585 2.957 1.350 1.00 90.19 96 VAL A O 1
ATOM 782 N N . PHE A 1 97 ? 7.005 2.114 3.344 1.00 92.50 97 PHE A N 1
ATOM 783 C CA . PHE A 1 97 ? 8.237 1.350 3.519 1.00 92.50 97 PHE A CA 1
ATOM 784 C C . PHE A 1 97 ? 8.404 0.267 2.440 1.00 92.50 97 PHE A C 1
ATOM 786 O O . PHE A 1 97 ? 9.487 0.135 1.868 1.00 92.50 97 PHE A O 1
ATOM 793 N N . GLN A 1 98 ? 7.342 -0.471 2.105 1.00 91.81 98 GLN A N 1
ATOM 794 C CA . GLN A 1 98 ? 7.365 -1.457 1.019 1.00 91.81 98 GLN A CA 1
ATOM 795 C C . GLN A 1 98 ? 7.615 -0.797 -0.340 1.00 91.81 98 GLN A C 1
ATOM 797 O O . GLN A 1 98 ? 8.442 -1.276 -1.109 1.00 91.81 98 GLN A O 1
ATOM 802 N N . ILE A 1 99 ? 6.975 0.342 -0.619 1.00 90.25 99 ILE A N 1
ATOM 803 C CA . ILE A 1 99 ? 7.184 1.108 -1.857 1.00 90.25 99 ILE A CA 1
ATOM 804 C C . ILE A 1 99 ? 8.651 1.530 -1.978 1.00 90.25 99 ILE A C 1
ATOM 806 O O . ILE A 1 99 ? 9.294 1.264 -2.988 1.00 90.25 99 ILE A O 1
ATOM 810 N N . LYS A 1 100 ? 9.204 2.152 -0.933 1.00 89.81 100 LYS A N 1
ATOM 811 C CA . LYS A 1 100 ? 10.559 2.719 -0.966 1.00 89.81 100 LYS A CA 1
ATOM 812 C C . LYS A 1 100 ? 11.676 1.682 -0.854 1.00 89.81 100 LYS A C 1
ATOM 814 O O . LYS A 1 100 ? 12.807 1.990 -1.210 1.00 89.81 100 LYS A O 1
ATOM 819 N N . SER A 1 101 ? 11.392 0.470 -0.378 1.00 89.50 101 SER A N 1
ATOM 820 C CA . SER A 1 101 ? 12.386 -0.612 -0.299 1.00 89.50 101 SER A CA 1
ATOM 821 C C . SER A 1 101 ? 12.524 -1.414 -1.599 1.00 89.50 101 SER A C 1
ATOM 823 O O . SER A 1 101 ? 13.495 -2.160 -1.767 1.00 89.50 101 SER A O 1
ATOM 825 N N . ARG A 1 102 ? 11.608 -1.238 -2.561 1.00 83.94 102 ARG A N 1
ATOM 826 C CA . ARG A 1 102 ? 11.728 -1.788 -3.916 1.00 83.94 102 ARG A CA 1
ATOM 827 C C . ARG A 1 102 ? 12.779 -0.986 -4.678 1.00 83.94 102 ARG A C 1
ATOM 829 O O . ARG A 1 102 ? 12.466 -0.064 -5.411 1.00 83.94 102 ARG A O 1
ATOM 836 N N . ASN A 1 103 ? 14.047 -1.333 -4.495 1.00 83.50 103 ASN A N 1
ATOM 837 C CA . ASN A 1 103 ? 15.175 -0.735 -5.218 1.00 83.50 103 ASN A CA 1
ATOM 838 C C . ASN A 1 103 ? 15.140 -1.111 -6.716 1.00 83.50 103 ASN A C 1
ATOM 840 O O . ASN A 1 103 ? 15.925 -1.942 -7.170 1.00 83.50 103 ASN A O 1
ATOM 844 N N . PHE A 1 104 ? 14.173 -0.590 -7.470 1.00 85.44 104 PHE A N 1
ATOM 845 C CA . PHE A 1 104 ? 14.003 -0.812 -8.902 1.00 85.44 104 PHE A CA 1
ATOM 846 C C . PHE A 1 104 ? 13.242 0.359 -9.524 1.00 85.44 104 PHE A C 1
ATOM 848 O O . PHE A 1 104 ? 12.237 0.793 -8.970 1.00 85.44 104 PHE A O 1
ATOM 855 N N . ASP A 1 105 ? 13.711 0.837 -10.675 1.00 88.69 105 ASP A N 1
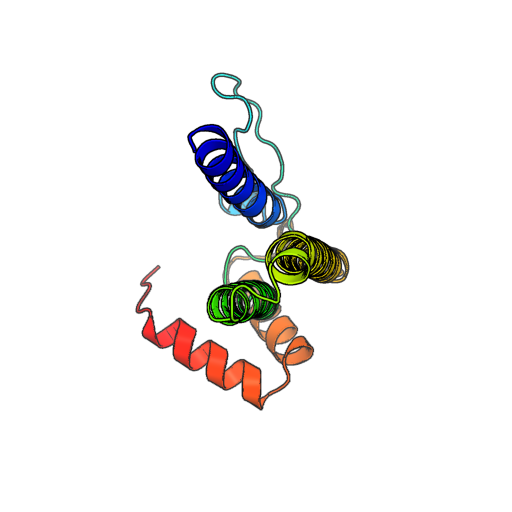ATOM 856 C CA . ASP A 1 105 ? 13.051 1.900 -11.432 1.00 88.69 105 ASP A CA 1
ATOM 857 C C . ASP A 1 105 ? 12.260 1.298 -12.594 1.00 88.69 105 ASP A C 1
ATOM 859 O O . ASP A 1 105 ? 12.808 0.907 -13.626 1.00 88.69 105 ASP A O 1
ATOM 863 N N . PHE A 1 106 ? 10.944 1.243 -12.426 1.00 88.12 106 PHE A N 1
ATOM 864 C CA . PHE A 1 106 ? 10.032 0.792 -13.459 1.00 88.12 106 PHE A CA 1
ATOM 865 C C . PHE A 1 106 ? 9.936 1.783 -14.628 1.00 88.12 106 PHE A C 1
ATOM 867 O O . PHE A 1 106 ? 9.393 1.397 -15.650 1.00 88.12 106 PHE A O 1
ATOM 874 N N . ASN A 1 107 ? 10.449 3.018 -14.589 1.00 86.81 107 ASN A N 1
ATOM 875 C CA . ASN A 1 107 ? 10.421 3.892 -15.773 1.00 86.81 107 ASN A CA 1
ATOM 876 C C . ASN A 1 107 ? 11.319 3.388 -16.916 1.00 86.81 107 ASN A C 1
ATOM 878 O O . ASN A 1 107 ? 11.000 3.635 -18.079 1.00 86.81 107 ASN A O 1
ATOM 882 N N . ALA A 1 108 ? 12.395 2.661 -16.606 1.00 84.44 108 ALA A N 1
ATOM 883 C CA . ALA A 1 108 ? 13.403 2.243 -17.582 1.00 84.44 108 ALA A CA 1
ATOM 884 C C . ALA A 1 108 ? 13.023 1.001 -18.415 1.00 84.44 108 ALA A C 1
ATOM 886 O O . ALA A 1 108 ? 13.682 0.712 -19.412 1.00 84.44 108 ALA A O 1
ATOM 887 N N . SER A 1 109 ? 11.972 0.272 -18.028 1.00 83.81 109 SER A N 1
ATOM 888 C CA . SER A 1 109 ? 11.630 -1.036 -18.607 1.00 83.81 109 SER A CA 1
ATOM 889 C C . SER A 1 109 ? 10.431 -1.001 -19.561 1.00 83.81 109 SER A C 1
ATOM 891 O O . SER A 1 109 ? 9.537 -0.146 -19.474 1.00 83.81 109 SER A O 1
ATOM 893 N N . SER A 1 110 ? 10.379 -1.982 -20.466 1.00 86.19 110 SER A N 1
ATOM 894 C CA . SER A 1 110 ? 9.215 -2.213 -21.339 1.00 86.19 110 SER A CA 1
ATOM 895 C C . SER A 1 110 ? 7.997 -2.710 -20.542 1.00 86.19 110 SER A C 1
ATOM 897 O O . SER A 1 110 ? 8.138 -3.175 -19.415 1.00 86.19 110 SER A O 1
ATOM 899 N N . PHE A 1 111 ? 6.782 -2.619 -21.098 1.00 83.81 111 PHE A N 1
ATOM 900 C CA . PHE A 1 111 ? 5.551 -3.022 -20.392 1.00 83.81 111 PHE A CA 1
ATOM 901 C C . PHE A 1 111 ? 5.588 -4.481 -19.903 1.00 83.81 111 PHE A C 1
ATOM 903 O O . PHE A 1 111 ? 5.369 -4.742 -18.723 1.00 83.81 111 PHE A O 1
ATOM 910 N N . THR A 1 112 ? 5.920 -5.424 -20.788 1.00 86.19 112 THR A N 1
ATOM 911 C CA . THR A 1 112 ? 5.987 -6.858 -20.455 1.00 86.19 112 THR A CA 1
ATOM 912 C C . THR A 1 112 ? 7.043 -7.145 -19.389 1.00 86.19 112 THR A C 1
ATOM 914 O O . THR A 1 112 ? 6.827 -7.945 -18.482 1.00 86.19 112 THR A O 1
ATOM 917 N N . GLU A 1 113 ? 8.174 -6.448 -19.460 1.00 89.12 113 GLU A N 1
ATOM 918 C CA . GLU A 1 113 ? 9.254 -6.565 -18.485 1.00 89.12 113 GLU A CA 1
ATOM 919 C C . GLU A 1 113 ? 8.849 -6.004 -17.112 1.00 89.12 113 GLU A C 1
ATOM 921 O O . GLU A 1 113 ? 9.095 -6.648 -16.094 1.00 89.12 113 GLU A O 1
ATOM 926 N N . LYS A 1 114 ? 8.151 -4.858 -17.069 1.00 88.81 114 LYS A N 1
ATOM 927 C CA . LYS A 1 114 ? 7.587 -4.284 -15.833 1.00 88.81 114 LYS A CA 1
ATOM 928 C C . LYS A 1 114 ? 6.666 -5.278 -15.132 1.00 88.81 114 LYS A C 1
ATOM 930 O O . LYS A 1 114 ? 6.782 -5.477 -13.924 1.00 88.81 114 LYS A O 1
ATOM 935 N N . GLU A 1 115 ? 5.770 -5.913 -15.882 1.00 89.12 115 GLU A N 1
ATOM 936 C CA . GLU A 1 115 ? 4.837 -6.890 -15.326 1.00 89.12 115 GLU A CA 1
ATOM 937 C C . GLU A 1 115 ? 5.563 -8.125 -14.782 1.00 89.12 115 GLU A C 1
ATOM 939 O O . GLU A 1 115 ? 5.321 -8.524 -13.640 1.00 89.12 115 GLU A O 1
ATOM 944 N N . GLN A 1 116 ? 6.493 -8.694 -15.554 1.00 91.50 116 GLN A N 1
ATOM 945 C CA . GLN A 1 116 ? 7.253 -9.865 -15.125 1.00 91.50 116 GLN A CA 1
ATOM 946 C C . GLN A 1 116 ? 8.080 -9.573 -13.864 1.00 91.50 116 GLN A C 1
ATOM 948 O O . GLN A 1 116 ? 8.003 -10.326 -12.892 1.00 91.50 116 GLN A O 1
ATOM 953 N N . ILE A 1 117 ? 8.807 -8.454 -13.841 1.00 91.81 117 ILE A N 1
ATOM 954 C CA . ILE A 1 117 ? 9.615 -8.042 -12.687 1.00 91.81 117 ILE A CA 1
ATOM 955 C C . ILE A 1 117 ? 8.728 -7.772 -11.468 1.00 91.81 117 ILE A C 1
ATOM 957 O O . ILE A 1 117 ? 9.086 -8.154 -10.351 1.00 91.81 117 ILE A O 1
ATOM 961 N N . SER A 1 118 ? 7.564 -7.140 -11.661 1.00 92.00 118 SER A N 1
ATOM 962 C CA . SER A 1 118 ? 6.597 -6.926 -10.580 1.00 92.00 118 SER A CA 1
ATOM 963 C C . SER A 1 118 ? 6.157 -8.262 -9.978 1.00 92.00 118 SER A C 1
ATOM 965 O O . SER A 1 118 ? 6.288 -8.464 -8.772 1.00 92.00 118 SER A O 1
ATOM 967 N N . LEU A 1 119 ? 5.744 -9.225 -10.808 1.00 93.81 119 LEU A N 1
ATOM 968 C CA . LEU A 1 119 ? 5.324 -10.554 -10.355 1.00 93.81 119 LEU A CA 1
ATOM 969 C C . LEU A 1 119 ? 6.441 -11.312 -9.625 1.00 93.81 119 LEU A C 1
ATOM 971 O O . LEU A 1 119 ? 6.194 -11.911 -8.577 1.00 93.81 119 LEU A O 1
ATOM 975 N N . GLU A 1 120 ? 7.671 -11.274 -10.135 1.00 94.00 120 GLU A N 1
ATOM 976 C CA . GLU A 1 120 ? 8.825 -11.912 -9.492 1.00 94.00 120 GLU A CA 1
ATOM 977 C C . GLU A 1 120 ? 9.120 -11.302 -8.115 1.00 94.00 120 GLU A C 1
ATOM 979 O O . GLU A 1 120 ? 9.311 -12.031 -7.136 1.00 94.00 120 GLU A O 1
ATOM 984 N N . LYS A 1 121 ? 9.081 -9.968 -8.003 1.00 92.88 121 LYS A N 1
ATOM 985 C CA . LYS A 1 121 ? 9.241 -9.266 -6.720 1.00 92.88 121 LYS A CA 1
ATOM 986 C C . LYS A 1 121 ? 8.119 -9.605 -5.745 1.00 92.88 121 LYS A C 1
ATOM 988 O O . LYS A 1 121 ? 8.395 -9.884 -4.582 1.00 92.88 121 LYS A O 1
ATOM 993 N N . GLN A 1 122 ? 6.871 -9.642 -6.201 1.00 94.69 122 GLN A N 1
ATOM 994 C CA . GLN A 1 122 ? 5.734 -10.019 -5.358 1.00 94.69 122 GLN A CA 1
ATOM 995 C C . GLN A 1 122 ? 5.849 -11.455 -4.854 1.00 94.69 122 GLN A C 1
ATOM 997 O O . GLN A 1 122 ? 5.588 -11.727 -3.683 1.00 94.69 122 GLN A O 1
ATOM 1002 N N . LYS A 1 123 ? 6.307 -12.374 -5.706 1.00 96.19 123 LYS A N 1
ATOM 1003 C CA . LYS A 1 123 ? 6.573 -13.758 -5.312 1.00 96.19 123 LYS A CA 1
ATOM 1004 C C . LYS A 1 123 ? 7.673 -13.858 -4.255 1.00 96.19 123 LYS A C 1
ATOM 1006 O O . LYS A 1 123 ? 7.551 -14.667 -3.339 1.00 96.19 123 LYS A O 1
ATOM 1011 N N . LEU A 1 124 ? 8.714 -13.029 -4.354 1.00 94.69 124 LEU A N 1
ATOM 1012 C CA . LEU A 1 124 ? 9.763 -12.914 -3.336 1.00 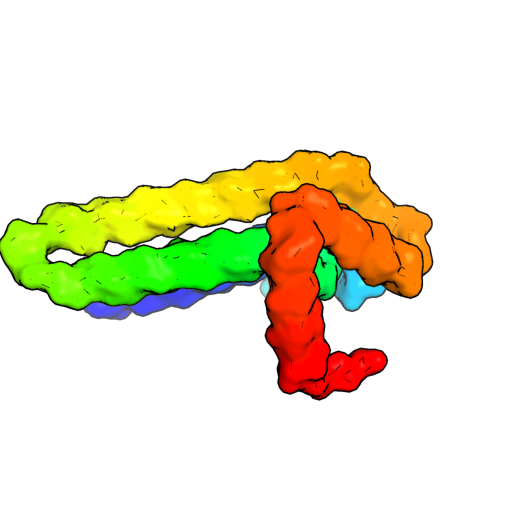94.69 124 LEU A CA 1
ATOM 1013 C C . LEU A 1 124 ? 9.229 -12.365 -2.004 1.00 94.69 124 LEU A C 1
ATOM 1015 O O . LEU A 1 124 ? 9.553 -12.919 -0.958 1.00 94.69 124 LEU A O 1
ATOM 1019 N N . ILE A 1 125 ? 8.403 -11.315 -2.039 1.00 93.88 125 ILE A N 1
ATOM 1020 C CA . ILE A 1 125 ? 7.861 -10.656 -0.837 1.00 93.88 125 ILE A CA 1
ATOM 1021 C C . ILE A 1 125 ? 6.857 -11.559 -0.109 1.00 93.88 125 ILE A C 1
ATOM 1023 O O . ILE A 1 125 ? 6.928 -11.723 1.107 1.00 93.88 125 ILE A O 1
ATOM 1027 N N . LEU A 1 126 ? 5.915 -12.150 -0.846 1.00 95.06 126 LEU A N 1
ATOM 1028 C CA . LEU A 1 126 ? 4.812 -12.930 -0.277 1.00 95.06 126 LEU A CA 1
ATOM 1029 C C . LEU A 1 126 ? 5.166 -14.404 -0.053 1.00 95.06 126 LEU A C 1
ATOM 1031 O O . LEU A 1 126 ? 4.489 -15.108 0.701 1.00 95.06 126 LEU A O 1
ATOM 1035 N N . GLY A 1 127 ? 6.200 -14.893 -0.736 1.00 96.56 127 GLY A N 1
ATOM 1036 C CA . GLY A 1 127 ? 6.487 -16.313 -0.854 1.00 96.56 127 GLY A CA 1
ATOM 1037 C C . GLY A 1 127 ? 5.491 -17.046 -1.760 1.00 96.56 127 GLY A C 1
ATOM 1038 O O . GLY A 1 127 ? 4.421 -16.552 -2.115 1.00 96.56 127 GLY A O 1
ATOM 1039 N N . ASN A 1 128 ? 5.838 -18.285 -2.120 1.00 96.56 128 ASN A N 1
ATOM 1040 C CA . ASN A 1 128 ? 5.132 -19.045 -3.159 1.00 96.56 128 ASN A CA 1
ATOM 1041 C C . ASN A 1 128 ? 3.627 -19.224 -2.895 1.00 96.56 128 ASN A C 1
ATOM 1043 O O . ASN A 1 128 ? 2.822 -19.040 -3.797 1.00 96.56 128 ASN A O 1
ATOM 1047 N N . ARG A 1 129 ? 3.232 -19.596 -1.671 1.00 96.81 129 ARG A N 1
ATOM 1048 C CA . ARG A 1 129 ? 1.832 -19.956 -1.381 1.00 96.81 129 ARG A CA 1
ATOM 1049 C C . ARG A 1 129 ? 0.895 -18.758 -1.485 1.00 96.81 129 ARG A C 1
ATOM 1051 O O . ARG A 1 129 ? -0.123 -18.838 -2.161 1.00 96.81 129 ARG A O 1
ATOM 1058 N N . LEU A 1 130 ? 1.239 -17.666 -0.805 1.00 96.06 130 LEU A N 1
ATOM 1059 C CA . LEU A 1 130 ? 0.405 -16.470 -0.763 1.00 96.06 130 LEU A CA 1
ATOM 1060 C C . LEU A 1 130 ? 0.390 -15.762 -2.120 1.00 96.06 130 LEU A C 1
ATOM 1062 O O . LEU A 1 130 ? -0.668 -15.319 -2.556 1.00 96.06 130 LEU A O 1
ATOM 1066 N N . PHE A 1 131 ? 1.527 -15.737 -2.820 1.00 96.88 131 PHE A N 1
ATOM 1067 C CA . PHE A 1 131 ? 1.601 -15.219 -4.182 1.00 96.88 131 PHE A CA 1
ATOM 1068 C C . PHE A 1 131 ? 0.643 -15.941 -5.139 1.00 96.88 131 PHE A C 1
ATOM 1070 O O . PHE A 1 131 ? -0.108 -15.278 -5.846 1.00 96.88 131 PHE A O 1
ATOM 1077 N N . GLU A 1 132 ? 0.617 -17.278 -5.147 1.00 96.62 132 GLU A N 1
ATOM 1078 C CA . GLU A 1 132 ? -0.285 -18.012 -6.046 1.00 96.62 132 GLU A CA 1
ATOM 1079 C C . GLU A 1 132 ? -1.762 -17.782 -5.697 1.00 96.62 132 GLU A C 1
ATOM 1081 O O . GLU A 1 132 ? -2.582 -17.634 -6.599 1.00 96.62 132 GLU A O 1
ATOM 1086 N N . VAL A 1 133 ? -2.112 -17.664 -4.409 1.00 96.06 133 VAL A N 1
ATOM 1087 C CA . VAL A 1 133 ? -3.476 -17.276 -4.000 1.00 96.06 133 VAL A CA 1
ATOM 1088 C C . VAL A 1 133 ? -3.829 -15.895 -4.550 1.00 96.06 133 VAL A C 1
ATOM 1090 O O . VAL A 1 133 ? -4.875 -15.740 -5.177 1.00 96.06 133 VAL A O 1
ATOM 1093 N N . MET A 1 134 ? -2.950 -14.909 -4.371 1.00 94.81 134 MET A N 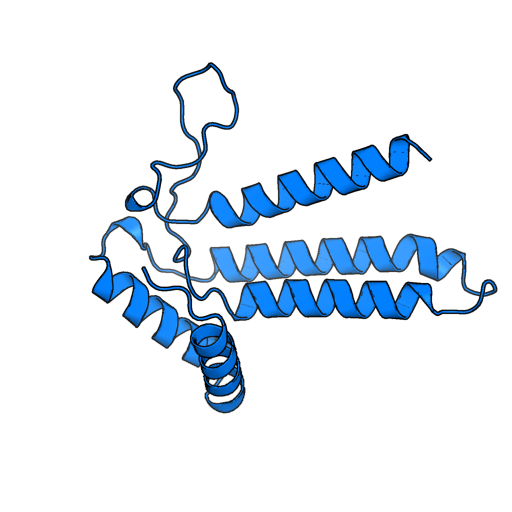1
ATOM 1094 C CA . MET A 1 134 ? -3.171 -13.552 -4.875 1.00 94.81 134 MET A CA 1
ATOM 1095 C C . MET A 1 134 ? -3.289 -13.515 -6.395 1.00 94.81 134 MET A C 1
ATOM 1097 O O . MET A 1 134 ? -4.164 -12.838 -6.924 1.00 94.81 134 MET A O 1
ATOM 1101 N N . ARG A 1 135 ? -2.480 -14.307 -7.098 1.00 93.00 135 ARG A N 1
ATOM 1102 C CA . ARG A 1 135 ? -2.529 -14.425 -8.554 1.00 93.00 135 ARG A CA 1
ATOM 1103 C C . ARG A 1 135 ? -3.824 -15.069 -9.050 1.00 93.00 135 ARG A C 1
ATOM 1105 O O . ARG A 1 135 ? -4.325 -14.696 -10.107 1.00 93.00 135 ARG A O 1
ATOM 1112 N N . LEU A 1 136 ? -4.364 -16.048 -8.322 1.00 92.69 136 LEU A N 1
ATOM 1113 C CA . LEU A 1 136 ? -5.669 -16.634 -8.637 1.00 92.69 136 LEU A CA 1
ATOM 1114 C C . LEU A 1 136 ? -6.792 -15.614 -8.445 1.00 92.69 136 LEU A C 1
ATOM 1116 O O . LEU A 1 136 ? -7.669 -15.525 -9.300 1.00 92.69 136 LEU A O 1
ATOM 1120 N N . VAL A 1 137 ? -6.741 -14.840 -7.356 1.00 91.44 137 VAL A N 1
ATOM 1121 C CA . VAL A 1 137 ? -7.698 -13.756 -7.097 1.00 91.44 137 VAL A CA 1
ATOM 1122 C C . VAL A 1 137 ? -7.627 -12.712 -8.208 1.00 91.44 137 VAL A C 1
ATOM 1124 O O . VAL A 1 137 ? -8.653 -12.418 -8.804 1.00 91.44 137 VAL A O 1
ATOM 1127 N N . ASP A 1 138 ? -6.433 -12.220 -8.533 1.00 89.88 138 ASP A N 1
ATOM 1128 C CA . ASP A 1 138 ? -6.190 -11.232 -9.590 1.00 89.88 138 ASP A CA 1
ATOM 1129 C C . ASP A 1 138 ? -6.750 -11.690 -10.949 1.00 89.88 138 ASP A C 1
ATOM 1131 O O . ASP A 1 138 ? -7.578 -11.014 -11.558 1.00 89.88 138 ASP A O 1
ATOM 1135 N N . LYS A 1 139 ? -6.424 -12.920 -11.370 1.00 88.81 139 LYS A N 1
ATOM 1136 C CA . LYS A 1 139 ? -6.962 -13.508 -12.609 1.00 88.81 139 LYS A CA 1
ATOM 1137 C C . LYS A 1 139 ? -8.483 -13.664 -12.606 1.00 88.81 139 LYS A C 1
ATOM 1139 O O . LYS A 1 139 ? -9.096 -13.623 -13.672 1.00 88.81 139 LYS A O 1
ATOM 1144 N N . ALA A 1 140 ? -9.096 -13.866 -11.442 1.00 89.06 140 ALA A N 1
ATOM 1145 C CA . ALA A 1 140 ? -10.544 -13.998 -11.328 1.00 89.06 140 ALA A CA 1
ATOM 1146 C C . ALA A 1 140 ? -11.282 -12.666 -11.536 1.00 89.06 140 ALA A C 1
ATOM 1148 O O . ALA A 1 140 ? -12.459 -12.691 -11.890 1.00 89.06 140 ALA A O 1
ATOM 1149 N N . VAL A 1 141 ? -10.611 -11.518 -11.373 1.00 81.62 141 VAL A N 1
ATOM 1150 C CA . VAL A 1 141 ? -11.223 -10.192 -11.578 1.00 81.62 141 VAL A CA 1
ATOM 1151 C C . VAL A 1 141 ? -11.516 -9.915 -13.068 1.00 81.62 141 VAL A C 1
ATOM 1153 O O . VAL A 1 141 ? -12.247 -8.979 -13.372 1.00 81.62 141 VAL A O 1
ATOM 1156 N N . MET A 1 142 ? -11.043 -10.758 -14.003 1.00 64.88 142 MET A N 1
ATOM 1157 C CA . MET A 1 142 ? -11.285 -10.646 -15.457 1.00 64.88 142 MET A CA 1
ATOM 1158 C C . MET A 1 142 ? -11.076 -9.223 -15.999 1.00 64.88 142 MET A C 1
ATOM 1160 O O . MET A 1 142 ? -11.891 -8.696 -16.759 1.00 64.88 142 MET A O 1
ATOM 1164 N N . LEU A 1 143 ? -9.979 -8.581 -15.609 1.00 61.53 143 LEU A N 1
ATOM 1165 C CA . LEU A 1 143 ? -9.615 -7.291 -16.176 1.00 61.53 143 LEU A CA 1
ATOM 1166 C C . LEU A 1 143 ? -8.839 -7.547 -17.470 1.00 61.53 143 LEU A C 1
ATOM 1168 O O . LEU A 1 143 ? -7.656 -7.870 -17.457 1.00 61.53 143 LEU A O 1
ATOM 1172 N N . ASN A 1 144 ? -9.565 -7.497 -18.589 1.00 50.09 144 ASN A N 1
ATOM 1173 C CA . ASN A 1 144 ? -8.987 -7.546 -19.927 1.00 50.09 144 ASN A CA 1
ATOM 1174 C C . ASN A 1 144 ? -8.377 -6.172 -20.228 1.00 50.09 144 ASN A C 1
ATOM 1176 O O . ASN A 1 144 ? -9.124 -5.214 -20.441 1.00 50.09 144 ASN A O 1
ATOM 1180 N N . PHE A 1 145 ? -7.050 -6.090 -20.240 1.00 53.19 145 PHE A N 1
ATOM 1181 C CA . PHE A 1 145 ? -6.308 -4.965 -20.808 1.00 53.19 145 PHE A CA 1
ATOM 1182 C C . PHE A 1 145 ? -5.644 -5.408 -22.109 1.00 53.19 145 PHE A C 1
ATOM 1184 O O . PHE A 1 145 ? -5.082 -6.529 -22.121 1.00 53.19 145 PHE A O 1
#

Sequence (145 aa):
YHMFWLISFSSGYLLHLVEDLPTPSGSWGGINLFWPLTKYYGGTGEIWWWNNYDIFLIVVIVCLINAVLMLLPNQFNKVKRLLPICVLVCGITLSVFQIKSRNFDFNASSFTEKEQISLEKQKLILGNRLFEVMRLVDKAVMLNF

Radius of gyration: 17.6 Å; chains: 1; bounding box: 36×44×49 Å

Secondary structure (DSSP, 8-state):
-HHHHHHHHHHHHHHHHHHHTTSBHHHHSSB-TTTTS---B--B-SS-SS--HHHHHHHHHHHHHHHHHHTS-GGGHHHHHHHHHHHHHHHHHHHHHHHHH----GGGS-HHHHHHHHHHHHHHHHHHHHHHHHHHHHHHT----

pLDDT: mean 86.51, std 8.27, range [50.09, 96.88]

Foldseek 3Di:
DVVVVVVVVVVVVVVVLLLQQQAACVVPNADPPPPPDPDHHHNQQLAHNDDPLVLVVLVVVLVVVLVVLVVDDPVCVVCNVPVNVVSVVVSSVVSNVVSVVSPDGRNVDDPVVNVVVNLVVLCVVLPDPVSVVSVVVVVVVPPDD

=== Feature glossary ===
Feature key, reading from the visual/contextual features back to the raw sequence:

Rendered structure images. Six rendered views show the 3D structure from the faces of a cube — i.e. along ±x, ±y, ±z. Rendering representation is drawn randomly per protein from cartoon (secondary-structure ribbons), sticks (backbone bonds), or molecular surface; coloring is either N→C rainbow (blue at the N-terminus through red at the C-terminus) or one color per chain.

Contact-map, Ramachandran, and PAE plots. The contact map is a binary N×N matrix image: pixel (i, j) is dark where Cα_i and Cα_j are within 8 Å and |i−j|>4. Because the |i−j|>4 filter removes local helical contacts, off-diagonal stripes parallel to the main diagonal indicate parallel β-sheets; stripes perpendicular to it indicate antiparallel β-sheets. The Ramachandran plot scatters every residue's (φ, ψ) pair against the sterically allowed regions. The PAE heatmap renders the predicted-aligned-error matrix.

InterPro / GO / CATH / organism. Database cross-references. InterPro integrates a dozen domain/family signature databases into unified entries with residue-range hits. GO terms attach function/process/location labels with evidence codes. CATH codes position the fold in a four-level structural taxonomy. Organism is the NCBI-taxonomy species name.

Nearest PDB structures. The Foldseek neighbor list gives the closest experimentally determined structures in the PDB, ranked by structural alignment. TM-score near 1 means near-identical fold; near 0.3 means only rough topology match. This is how one finds what a novel AlphaFold prediction most resembles in the solved-structure universe.

Predicted aligned error. PAE(i, j) answers: if I align the predicted and true structures on residue i, how far off (in Å) do I expect residue j to be? A block-diagonal PAE matrix with low values on the blocks and high values off-diagonal is the signature of a multi-domain protein with confidently predicted domains but uncertain inter-domain orientation.

Solvent-accessible surface area. Accessible surface area quantifies burial. A residue with SASA near zero is packed into the hydrophobic core; one with SASA >100 Å² sits on the surface. Computed here via the Shrake–Rupley numerical algorithm with a 1.4 Å probe.

B-factor. B-factor (Debye–Waller factor) reflects atomic displacement in the crystal lattice. It is an experimental observable (units Å²), not a prediction; low values mean the atom is pinned down, high values mean it moves or is heterogeneous across the crystal.

pLDDT. For AlphaFold models, the B-factor field carries pLDDT — the model's own estimate of local accuracy on a 0–100 scale. Regions with pLDDT<50 should be treated as essentially unmodeled; they often correspond to intrinsically disordered segments.

Backbone torsions (φ/ψ). φ (phi) and ψ (psi) are the two rotatable backbone dihedrals per residue: φ is the C(i-1)–N–Cα–C torsion, ψ is the N–Cα–C–N(i+1) torsion, both in degrees on (−180°, 180°]. α-helical residues cluster near (−60°, −45°); β-strand residues near (−120°, +130°). A Ramachandran plot is simply a scatter of (φ, ψ) for every residue.

Radius of gyration, Cα contacts, bounding box. Radius of gyration (Rg) is the root-mean-square distance of Cα atoms from their centroid — a single number for overall size and compactness. A globular domain of N residues has Rg ≈ 2.2·N^0.38 Å; an extended or disordered chain has a much larger Rg. The Cα contact count is the number of residue pairs whose Cα atoms are within 8 Å and are more than four positions apart in sequence — a standard proxy for tertiary packing density. The bounding box is the smallest axis-aligned box enclosing all Cα atoms.

Secondary structure (3-state, P-SEA). Three-state secondary structure (P-SEA) collapses the eight DSSP classes into helix (a), strand (b), and coil (c). P-SEA assigns these from Cα geometry alone — distances and angles — without requiring backbone oxygens, so it works on any Cα trace.

Secondary structure (8-state, DSSP). DSSP 8-state secondary structure assigns each residue one of H (α-helix), G (3₁₀-helix), I (π-helix), E (extended β-strand), B (isolated β-bridge), T (hydrogen-bonded turn), S (bend), or '-' (coil). The assignment is computed from backbone hydrogen-bond geometry via the Kabsch–Sander algorithm.

Foldseek 3Di. A 3Di character summarizes, for each residue, the relative orientation of the Cα frame of its nearest spatial neighbor. Because it encodes fold topology rather than chemistry, 3Di alignments detect remote structural similarity that sequence alignment misses.

mmCIF coordinates. The mmCIF block holds the 3D Cartesian coordinates of each backbone atom (N, Cα, C, O) in ångströms. mmCIF is the PDB's canonical archive format — a tagged-loop text representation of the atomic model.

Sequence. Sequence gives the chain of amino acids in standard one-letter code (A=alanine, C=cysteine, …, Y=tyrosine), read N→C. It is the only feature that is directly encoded by the gene; all structural features are derived from the folded form of this sequence.